Protein AF-W1YM12-F1 (afdb_monomer_lite)

Structure (mmCIF, N/CA/C/O backbone):
data_AF-W1YM12-F1
#
_entry.id   AF-W1YM12-F1
#
loop_
_atom_site.group_PDB
_atom_site.id
_atom_site.type_symbol
_atom_site.label_atom_id
_atom_site.label_alt_id
_atom_site.label_comp_id
_atom_site.label_asym_id
_atom_site.label_entity_id
_atom_site.label_seq_id
_atom_site.pdbx_PDB_ins_code
_atom_site.Cartn_x
_atom_site.Cartn_y
_atom_site.Cartn_z
_atom_site.occupancy
_atom_site.B_iso_or_equiv
_atom_site.auth_seq_id
_atom_site.auth_comp_id
_atom_site.auth_asym_id
_atom_site.auth_atom_id
_atom_site.pdbx_PDB_model_num
ATOM 1 N N . LEU A 1 1 ? -13.977 11.537 -1.295 1.00 74.56 1 LEU A N 1
ATOM 2 C CA . LEU A 1 1 ? -12.997 12.048 -2.281 1.00 74.56 1 LEU A CA 1
ATOM 3 C C . LEU A 1 1 ? -11.871 11.044 -2.538 1.00 74.56 1 LEU A C 1
ATOM 5 O O . LEU A 1 1 ? -11.698 10.670 -3.686 1.00 74.56 1 LEU A O 1
ATOM 9 N N . MET A 1 2 ? -11.178 10.540 -1.504 1.00 84.50 2 MET A N 1
ATOM 10 C CA . MET A 1 2 ? -10.042 9.614 -1.676 1.00 84.50 2 MET A CA 1
ATOM 11 C C . MET A 1 2 ? -10.396 8.313 -2.429 1.00 84.50 2 MET A C 1
ATOM 13 O O . MET A 1 2 ? -9.785 8.039 -3.449 1.00 84.50 2 MET A O 1
ATOM 17 N N . LEU A 1 3 ? -11.447 7.582 -2.023 1.00 84.19 3 LEU A N 1
ATOM 18 C CA . LEU A 1 3 ? -11.872 6.342 -2.704 1.00 84.19 3 LEU A CA 1
ATOM 19 C C . LEU A 1 3 ? -12.195 6.535 -4.194 1.00 84.19 3 LEU A C 1
ATOM 21 O O . LEU A 1 3 ? -11.878 5.681 -5.013 1.00 84.19 3 LEU A O 1
ATOM 25 N N . LEU A 1 4 ? -12.801 7.671 -4.554 1.00 90.88 4 LEU A N 1
ATOM 26 C CA . LEU A 1 4 ? -13.121 7.993 -5.946 1.00 90.88 4 LEU A CA 1
ATOM 27 C C . LEU A 1 4 ? -11.842 8.181 -6.767 1.00 90.88 4 LEU A C 1
ATOM 29 O O . LEU A 1 4 ? -11.755 7.671 -7.880 1.00 90.88 4 LEU A O 1
ATOM 33 N N . LEU A 1 5 ? -10.842 8.863 -6.203 1.00 92.75 5 LEU A N 1
ATOM 34 C CA . LEU A 1 5 ? -9.538 9.049 -6.838 1.00 92.75 5 LEU A CA 1
ATOM 35 C C . LEU A 1 5 ? -8.793 7.717 -6.975 1.00 92.75 5 LEU A C 1
ATOM 37 O O . LEU A 1 5 ? -8.264 7.439 -8.046 1.00 92.75 5 LEU A O 1
ATOM 41 N N . THR A 1 6 ? -8.814 6.868 -5.943 1.00 88.75 6 THR A N 1
ATOM 42 C CA . THR A 1 6 ? -8.200 5.532 -5.984 1.00 88.75 6 THR A CA 1
ATOM 43 C C . THR A 1 6 ? -8.831 4.657 -7.066 1.00 88.75 6 THR A C 1
ATOM 45 O O . THR A 1 6 ? -8.117 4.090 -7.890 1.00 88.75 6 THR A O 1
ATOM 48 N N . LEU A 1 7 ? -10.164 4.583 -7.117 1.00 92.31 7 LEU A N 1
ATOM 49 C CA . LEU A 1 7 ? -10.871 3.806 -8.139 1.00 92.31 7 LEU A CA 1
ATOM 50 C C . LEU A 1 7 ? -10.615 4.358 -9.546 1.00 92.31 7 LEU A C 1
ATOM 52 O O . LEU A 1 7 ? -10.345 3.590 -10.467 1.00 92.31 7 LEU A O 1
ATOM 56 N N . SER A 1 8 ? -10.636 5.683 -9.704 1.00 92.81 8 SER A N 1
ATOM 57 C CA . SER A 1 8 ? -10.311 6.337 -10.978 1.00 92.81 8 SER A CA 1
ATOM 58 C C . SER A 1 8 ? -8.890 6.007 -11.432 1.00 92.81 8 SER A C 1
ATOM 60 O O . SER A 1 8 ? -8.687 5.671 -12.594 1.00 92.81 8 SER A O 1
ATOM 62 N N . TYR A 1 9 ? -7.913 6.046 -10.522 1.00 91.56 9 TYR A N 1
ATOM 63 C CA . TYR A 1 9 ? -6.525 5.708 -10.829 1.00 91.56 9 TYR A CA 1
ATOM 64 C C . TYR A 1 9 ? -6.382 4.259 -11.306 1.00 91.56 9 TYR A C 1
ATOM 66 O O . TYR A 1 9 ? -5.765 4.029 -12.343 1.00 91.56 9 TYR A O 1
ATOM 74 N N . ILE A 1 10 ? -6.996 3.298 -10.605 1.00 91.44 10 ILE A N 1
ATOM 75 C CA . ILE A 1 10 ? -6.944 1.874 -10.978 1.00 91.44 10 ILE A CA 1
ATOM 76 C C . ILE A 1 10 ? -7.519 1.661 -12.383 1.00 91.44 10 ILE A C 1
ATOM 78 O O . ILE A 1 10 ? -6.894 0.999 -13.212 1.00 91.44 10 ILE A O 1
ATOM 82 N N . LEU A 1 11 ? -8.687 2.246 -12.667 1.00 94.56 11 LEU A N 1
ATOM 83 C CA . LEU A 1 11 ? -9.337 2.115 -13.970 1.00 94.56 11 LEU A CA 1
ATOM 84 C C . LEU A 1 11 ? -8.488 2.736 -15.085 1.00 94.56 11 LEU A C 1
ATOM 86 O O . LEU A 1 11 ? -8.218 2.079 -16.088 1.00 94.56 11 LEU A O 1
ATOM 90 N N . LEU A 1 12 ? -8.019 3.971 -14.898 1.00 93.69 12 LEU A N 1
ATOM 91 C CA . LEU A 1 12 ? -7.224 4.680 -15.901 1.00 93.69 12 LEU A CA 1
ATOM 92 C C . LEU A 1 12 ? -5.872 3.995 -16.155 1.00 93.69 12 LEU A C 1
ATOM 94 O O . LEU A 1 12 ? -5.494 3.803 -17.312 1.00 93.69 12 LEU A O 1
ATOM 98 N N . ALA A 1 13 ? -5.171 3.555 -15.108 1.00 89.31 13 ALA A N 1
ATOM 99 C CA . ALA A 1 13 ? -3.912 2.820 -15.236 1.00 89.31 13 ALA A CA 1
ATOM 100 C C . ALA A 1 13 ? -4.109 1.476 -15.959 1.00 89.31 13 ALA A C 1
ATOM 102 O O . ALA A 1 13 ? -3.332 1.135 -16.852 1.00 89.31 13 ALA A O 1
ATOM 103 N N . GLY A 1 14 ? -5.188 0.750 -15.643 1.00 88.38 14 GLY A N 1
ATOM 104 C CA . GLY A 1 14 ? -5.555 -0.479 -16.348 1.00 88.38 14 GLY A CA 1
ATOM 105 C C . GLY A 1 14 ? -5.825 -0.240 -17.835 1.00 88.38 14 GLY A C 1
ATOM 106 O O . GLY A 1 14 ? -5.323 -0.979 -18.681 1.00 88.38 14 GLY A O 1
ATOM 107 N N . THR A 1 15 ? -6.548 0.832 -18.180 1.00 91.38 15 THR A N 1
ATOM 108 C CA . THR A 1 15 ? -6.781 1.186 -19.590 1.00 91.38 15 THR A CA 1
ATOM 109 C C . THR A 1 15 ? -5.499 1.579 -20.321 1.00 91.38 15 THR A C 1
ATOM 111 O O . THR A 1 15 ? -5.336 1.216 -21.482 1.00 91.38 15 THR A O 1
ATOM 114 N N . ALA A 1 16 ? -4.564 2.259 -19.651 1.00 89.75 16 ALA A N 1
ATOM 115 C CA . ALA A 1 16 ? -3.275 2.626 -20.233 1.00 89.75 16 ALA A CA 1
ATOM 116 C C . ALA A 1 16 ? -2.416 1.387 -20.53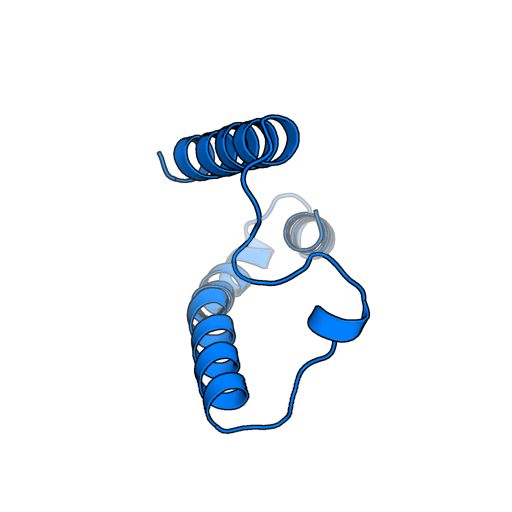6 1.00 89.75 16 ALA A C 1
ATOM 118 O O . ALA A 1 16 ? -1.804 1.312 -21.602 1.00 89.75 16 ALA A O 1
ATOM 119 N N . LEU A 1 17 ? -2.433 0.392 -19.643 1.00 87.44 17 LEU A N 1
ATOM 120 C CA . LEU A 1 17 ? -1.735 -0.879 -19.837 1.00 87.44 17 LEU A CA 1
ATOM 121 C C . LEU A 1 17 ? -2.288 -1.654 -21.045 1.00 87.44 17 LEU A C 1
ATOM 123 O O . LEU A 1 17 ? -1.519 -2.102 -21.892 1.00 87.44 17 LEU A O 1
ATOM 127 N N . VAL A 1 18 ? -3.618 -1.761 -21.167 1.00 89.06 18 VAL A N 1
ATOM 128 C CA . VAL A 1 18 ? -4.271 -2.385 -22.339 1.00 89.06 18 VAL A CA 1
ATOM 129 C C . VAL A 1 18 ? -4.019 -1.576 -23.618 1.00 89.06 18 VAL A C 1
ATOM 131 O O . VAL A 1 18 ? -3.875 -2.150 -24.694 1.00 89.06 18 VAL A O 1
ATOM 134 N N . GLY A 1 19 ? -3.906 -0.251 -23.502 1.00 89.12 19 GLY A N 1
ATOM 135 C CA . GLY A 1 19 ? -3.550 0.665 -24.588 1.00 89.1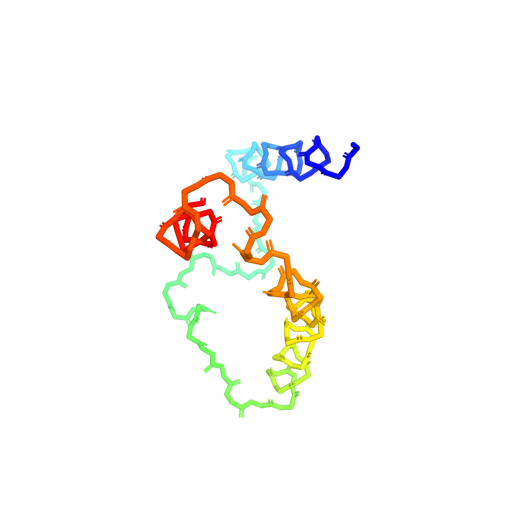2 19 GLY A CA 1
ATOM 136 C C . GLY A 1 19 ? -2.083 0.604 -25.036 1.00 89.12 19 GLY A C 1
ATOM 137 O O . GLY A 1 19 ? -1.695 1.378 -25.909 1.00 89.12 19 GLY A O 1
ATOM 138 N N . GLY A 1 20 ? -1.269 -0.290 -24.466 1.00 85.62 20 GLY A N 1
ATOM 139 C CA . GLY A 1 20 ? 0.112 -0.537 -24.887 1.00 85.62 20 GLY A CA 1
ATOM 140 C C . GLY A 1 20 ? 1.175 0.274 -24.143 1.00 85.62 20 GLY A C 1
ATOM 141 O O . GLY A 1 20 ? 2.362 0.122 -24.444 1.00 85.62 20 GLY A O 1
ATOM 142 N N . VAL A 1 21 ? 0.796 1.096 -23.156 1.00 87.62 21 VAL A N 1
ATOM 143 C CA . VAL A 1 21 ? 1.769 1.802 -22.308 1.00 87.62 21 VAL A CA 1
ATOM 144 C C . VAL A 1 21 ? 2.555 0.775 -21.501 1.00 87.62 21 VAL A C 1
ATOM 146 O O . VAL A 1 21 ? 1.982 -0.017 -20.754 1.00 87.62 21 VAL A O 1
ATOM 149 N N . GLN A 1 22 ? 3.878 0.791 -21.662 1.00 86.19 22 GLN A N 1
ATOM 150 C CA . GLN A 1 22 ? 4.764 -0.104 -20.930 1.00 86.19 22 GLN A CA 1
ATOM 151 C C . GLN A 1 22 ? 5.003 0.436 -19.512 1.00 86.19 22 GLN A C 1
ATOM 153 O O . GLN A 1 22 ? 5.369 1.605 -19.362 1.00 86.19 22 GLN A O 1
ATOM 158 N N . PRO A 1 23 ? 4.802 -0.389 -18.472 1.00 83.19 23 PRO A N 1
ATOM 159 C CA . PRO A 1 23 ? 5.182 -0.047 -17.109 1.00 83.19 23 PRO A CA 1
ATOM 160 C C . PRO A 1 23 ? 6.683 0.242 -17.000 1.00 83.19 23 PRO A C 1
ATOM 162 O O . PRO A 1 23 ? 7.485 -0.370 -17.703 1.00 83.19 23 PRO A O 1
ATOM 165 N N . ALA A 1 24 ? 7.061 1.146 -16.092 1.00 84.19 24 ALA A N 1
ATOM 166 C CA . ALA A 1 24 ? 8.470 1.404 -15.789 1.00 84.19 24 ALA A CA 1
ATOM 167 C C . ALA A 1 24 ? 9.176 0.143 -15.256 1.00 84.19 24 ALA A C 1
ATOM 169 O O . ALA A 1 24 ? 10.326 -0.106 -15.606 1.00 84.19 24 ALA A O 1
ATOM 170 N N . ASP A 1 25 ? 8.451 -0.670 -14.481 1.00 82.44 25 ASP A N 1
ATOM 171 C CA . ASP A 1 25 ? 8.898 -1.963 -13.972 1.00 82.44 25 ASP A CA 1
ATOM 172 C C . ASP A 1 25 ? 8.071 -3.099 -14.595 1.00 82.44 25 ASP A C 1
ATOM 174 O O . ASP A 1 25 ? 6.836 -3.059 -14.535 1.00 82.44 25 ASP A O 1
ATOM 178 N N . PRO A 1 26 ? 8.705 -4.131 -15.185 1.00 84.31 26 PRO A N 1
ATOM 179 C CA . PRO A 1 26 ? 7.993 -5.257 -15.781 1.00 84.31 26 PRO A CA 1
ATOM 180 C C . PRO A 1 26 ? 7.044 -5.941 -14.788 1.00 84.31 26 PRO A C 1
ATOM 182 O O . PRO A 1 26 ? 7.444 -6.293 -13.681 1.00 84.31 26 PRO A O 1
ATOM 185 N N . ILE A 1 27 ? 5.804 -6.223 -15.202 1.00 82.94 27 ILE A N 1
ATOM 186 C CA . ILE A 1 27 ? 4.830 -6.974 -14.389 1.00 82.94 27 ILE A CA 1
ATOM 187 C C . ILE A 1 27 ? 5.165 -8.469 -14.482 1.00 82.94 27 ILE A C 1
ATOM 189 O O . ILE A 1 27 ? 4.511 -9.244 -15.178 1.00 82.94 27 ILE A O 1
ATOM 193 N N . THR A 1 28 ? 6.251 -8.864 -13.828 1.00 88.69 28 THR A N 1
ATOM 194 C CA . THR A 1 28 ? 6.761 -10.239 -13.794 1.00 88.69 28 THR A CA 1
ATOM 195 C C . THR A 1 28 ? 7.047 -10.646 -12.358 1.00 88.69 28 THR A C 1
ATOM 197 O O . THR A 1 28 ? 7.295 -9.794 -11.506 1.00 88.69 28 THR A O 1
ATOM 200 N N . VAL A 1 29 ? 7.028 -11.952 -12.086 1.00 85.56 29 VAL A N 1
ATOM 201 C CA . VAL A 1 29 ? 7.317 -12.471 -10.742 1.00 85.56 29 VAL A CA 1
ATOM 202 C C . VAL A 1 29 ? 8.725 -12.073 -10.303 1.00 85.56 29 VAL A C 1
ATOM 204 O O . VAL A 1 29 ? 8.885 -11.624 -9.177 1.00 85.56 29 VAL A O 1
ATOM 207 N N . ASP A 1 30 ? 9.715 -12.139 -11.198 1.00 86.81 30 ASP A N 1
ATOM 208 C CA . ASP A 1 30 ? 11.099 -11.765 -10.886 1.00 86.81 30 ASP A CA 1
ATOM 209 C C . ASP A 1 30 ? 11.238 -10.299 -10.455 1.00 86.81 30 ASP A C 1
ATOM 211 O O . ASP A 1 30 ? 11.943 -10.006 -9.493 1.00 86.81 30 ASP A O 1
ATOM 215 N N . ALA A 1 31 ? 10.522 -9.380 -11.109 1.00 84.56 31 ALA A N 1
ATOM 216 C CA . ALA A 1 31 ? 10.517 -7.963 -10.735 1.00 84.56 31 ALA A CA 1
ATOM 217 C C . ALA A 1 31 ? 9.753 -7.682 -9.425 1.00 84.56 31 ALA A C 1
ATOM 219 O O . ALA A 1 31 ? 9.995 -6.668 -8.774 1.00 84.56 31 ALA A O 1
ATOM 220 N N . MET A 1 32 ? 8.842 -8.574 -9.020 1.00 86.31 32 MET A N 1
ATOM 221 C CA . MET A 1 32 ? 8.132 -8.488 -7.738 1.00 86.31 32 MET A CA 1
ATOM 222 C C . MET A 1 32 ? 8.956 -9.025 -6.561 1.00 86.31 32 MET A C 1
ATOM 224 O O . MET A 1 32 ? 8.600 -8.773 -5.407 1.00 86.31 32 MET A O 1
ATOM 228 N N . ILE A 1 33 ? 10.043 -9.761 -6.820 1.00 89.56 33 ILE A N 1
ATOM 229 C CA . ILE A 1 33 ? 10.930 -10.251 -5.765 1.00 89.56 33 ILE A CA 1
ATOM 230 C C . ILE A 1 33 ? 11.708 -9.057 -5.191 1.00 89.56 33 ILE A C 1
ATOM 232 O O . ILE A 1 33 ? 12.432 -8.376 -5.921 1.00 89.56 33 ILE A O 1
ATOM 236 N N . PRO A 1 34 ? 11.607 -8.789 -3.878 1.00 85.31 34 PRO A N 1
ATOM 237 C CA . PRO A 1 34 ? 12.285 -7.652 -3.281 1.00 85.31 34 PRO A CA 1
ATOM 238 C C . PRO A 1 34 ? 13.805 -7.842 -3.300 1.00 85.31 34 PRO A C 1
ATOM 240 O O . PRO A 1 34 ? 14.332 -8.871 -2.875 1.00 85.31 34 PRO A O 1
ATOM 243 N N . ASN A 1 35 ? 14.526 -6.804 -3.724 1.00 89.62 35 ASN A N 1
ATOM 244 C CA . ASN A 1 35 ? 15.975 -6.732 -3.579 1.00 89.62 35 ASN A CA 1
ATOM 245 C C . ASN A 1 35 ? 16.335 -6.034 -2.261 1.00 89.62 35 ASN A C 1
ATOM 247 O O . ASN A 1 35 ? 15.951 -4.888 -2.041 1.00 89.62 35 ASN A O 1
ATOM 251 N N . PHE A 1 36 ? 17.091 -6.705 -1.391 1.00 91.12 36 PHE A N 1
ATOM 252 C CA . PHE A 1 36 ? 17.458 -6.177 -0.074 1.00 91.12 36 PHE A CA 1
ATOM 253 C C . PHE A 1 36 ? 18.553 -5.101 -0.181 1.00 91.12 36 PHE A C 1
ATOM 255 O O . PHE A 1 36 ? 19.742 -5.360 -0.008 1.00 91.12 36 PHE A O 1
ATOM 262 N N . ASN A 1 37 ? 18.138 -3.874 -0.485 1.00 93.56 37 ASN A N 1
ATOM 263 C CA . ASN A 1 37 ? 19.004 -2.705 -0.602 1.00 93.56 37 ASN A CA 1
ATOM 264 C C . ASN A 1 37 ? 18.440 -1.504 0.182 1.00 93.56 37 ASN A C 1
ATOM 266 O O . ASN A 1 37 ? 17.365 -1.564 0.779 1.00 93.56 37 ASN A O 1
ATOM 270 N N . TRP A 1 38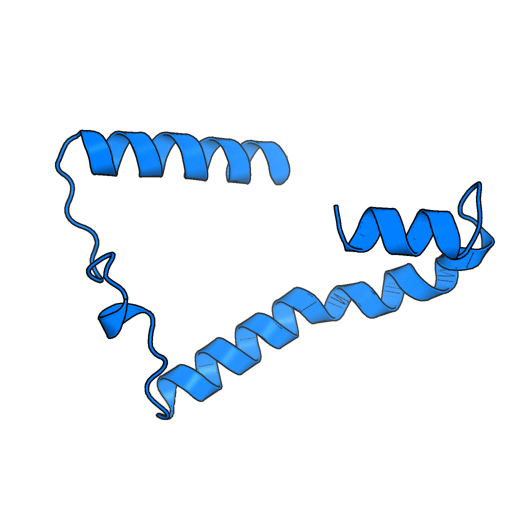 ? 19.165 -0.386 0.180 1.00 92.88 38 TRP A N 1
ATOM 271 C CA . TRP A 1 38 ? 18.744 0.822 0.896 1.00 92.88 38 TRP A CA 1
ATOM 272 C C . TRP A 1 38 ? 17.424 1.418 0.391 1.00 92.88 38 TRP A C 1
ATOM 274 O O . TRP A 1 38 ? 16.646 1.925 1.198 1.00 92.88 38 TRP A O 1
ATOM 284 N N . ALA A 1 39 ? 17.137 1.323 -0.911 1.00 90.56 39 ALA A N 1
ATOM 285 C CA . ALA A 1 39 ? 15.869 1.787 -1.469 1.00 90.56 39 ALA A CA 1
ATOM 286 C C . ALA A 1 39 ? 14.698 0.926 -0.970 1.00 90.56 39 ALA A C 1
ATOM 288 O O . ALA A 1 39 ? 13.669 1.466 -0.572 1.00 90.56 39 ALA A O 1
ATOM 289 N N . PHE A 1 40 ? 14.882 -0.394 -0.891 1.00 91.44 40 PHE A N 1
ATOM 290 C CA . PHE A 1 40 ? 13.899 -1.312 -0.319 1.00 91.44 40 PHE A CA 1
ATOM 291 C C . PHE A 1 40 ? 13.579 -0.977 1.142 1.00 91.44 40 PHE A C 1
ATOM 293 O O . PHE A 1 40 ? 12.406 -0.898 1.510 1.00 91.44 40 PHE A O 1
ATOM 300 N N . LEU A 1 41 ? 14.594 -0.712 1.969 1.00 93.94 41 LEU A N 1
ATOM 301 C CA . LEU A 1 41 ? 14.387 -0.310 3.367 1.00 93.94 41 LEU A CA 1
ATOM 302 C C . LEU A 1 41 ? 13.656 1.041 3.478 1.00 93.94 41 LEU A C 1
ATOM 304 O O . LEU A 1 41 ? 12.775 1.206 4.328 1.00 93.94 41 LEU A O 1
ATOM 308 N N . GLY A 1 42 ? 13.970 1.990 2.591 1.00 93.56 42 GLY A N 1
ATOM 309 C CA . GLY A 1 42 ? 13.281 3.280 2.507 1.00 93.56 42 GLY A CA 1
ATOM 310 C C . GLY A 1 42 ? 11.798 3.133 2.157 1.00 93.56 42 GLY A C 1
ATOM 311 O O . GLY A 1 42 ? 10.939 3.634 2.883 1.00 93.56 42 GLY A O 1
ATOM 312 N N . VAL A 1 43 ? 11.486 2.378 1.099 1.00 91.25 43 VAL A N 1
ATOM 313 C CA . VAL A 1 43 ? 10.100 2.107 0.678 1.00 91.25 43 VAL A CA 1
ATOM 314 C C . VAL A 1 43 ? 9.338 1.337 1.758 1.00 91.25 43 VAL A C 1
ATOM 316 O O . VAL A 1 43 ? 8.197 1.672 2.066 1.00 91.25 43 VAL A O 1
ATOM 319 N N . THR A 1 44 ? 9.981 0.364 2.405 1.00 91.50 44 THR A N 1
ATOM 320 C CA . THR A 1 44 ? 9.395 -0.385 3.527 1.00 91.50 44 THR A CA 1
ATOM 321 C C . THR A 1 44 ? 9.000 0.544 4.680 1.00 91.50 44 THR A C 1
ATOM 323 O O . THR A 1 44 ? 7.904 0.431 5.226 1.00 91.50 44 THR A O 1
ATOM 326 N N . THR A 1 45 ? 9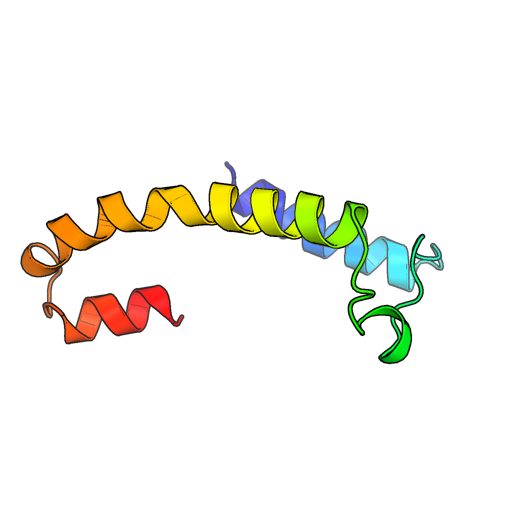.849 1.519 5.013 1.00 92.88 45 THR A N 1
ATOM 327 C CA . THR A 1 45 ? 9.553 2.523 6.050 1.00 92.88 45 THR A CA 1
ATOM 328 C C . THR A 1 45 ? 8.328 3.367 5.689 1.00 92.88 45 THR A C 1
ATOM 330 O O . THR A 1 45 ? 7.476 3.616 6.542 1.00 92.88 45 THR A O 1
ATOM 333 N N . TRP A 1 46 ? 8.194 3.775 4.423 1.00 89.56 46 TRP A N 1
ATOM 334 C CA . TRP A 1 46 ? 7.020 4.518 3.951 1.00 89.56 46 TRP A CA 1
ATOM 335 C C . TRP A 1 46 ? 5.733 3.692 4.007 1.00 89.56 46 TRP A C 1
ATOM 337 O O . TRP A 1 46 ? 4.692 4.223 4.392 1.00 89.56 46 TRP A O 1
ATOM 347 N N . ILE A 1 47 ? 5.796 2.396 3.688 1.00 89.38 47 ILE A N 1
ATOM 348 C CA . ILE A 1 47 ? 4.648 1.487 3.823 1.00 89.38 47 ILE A CA 1
ATOM 349 C C . ILE A 1 47 ? 4.210 1.393 5.291 1.00 89.38 47 ILE A C 1
ATOM 351 O O . ILE A 1 47 ? 3.019 1.514 5.584 1.00 89.38 47 ILE A O 1
ATOM 355 N N . PHE A 1 48 ? 5.151 1.247 6.228 1.00 88.12 48 PHE A N 1
ATOM 356 C CA . PHE A 1 48 ? 4.825 1.234 7.657 1.00 88.12 48 PHE A CA 1
ATOM 357 C C . PHE A 1 48 ? 4.237 2.561 8.139 1.00 88.12 48 PHE A C 1
ATOM 359 O O . PHE A 1 48 ? 3.269 2.554 8.897 1.00 88.12 48 PHE A O 1
ATOM 366 N N . MET A 1 49 ? 4.757 3.694 7.661 1.00 89.88 49 MET A N 1
ATOM 367 C CA . MET A 1 49 ? 4.180 5.007 7.956 1.00 89.88 49 MET A CA 1
ATOM 368 C C . MET A 1 49 ? 2.732 5.111 7.455 1.00 89.88 49 MET A C 1
ATOM 370 O O . MET A 1 49 ? 1.871 5.591 8.188 1.00 89.88 49 MET A O 1
ATOM 374 N N . ALA A 1 50 ? 2.444 4.631 6.241 1.00 85.12 50 ALA A N 1
ATOM 375 C CA . ALA A 1 50 ? 1.089 4.634 5.690 1.00 85.12 50 ALA A CA 1
ATOM 376 C C . ALA A 1 50 ? 0.119 3.768 6.518 1.00 85.12 50 ALA A C 1
ATOM 378 O O . ALA A 1 50 ? -1.040 4.140 6.700 1.00 85.12 50 ALA A O 1
ATOM 379 N N . ALA A 1 51 ? 0.595 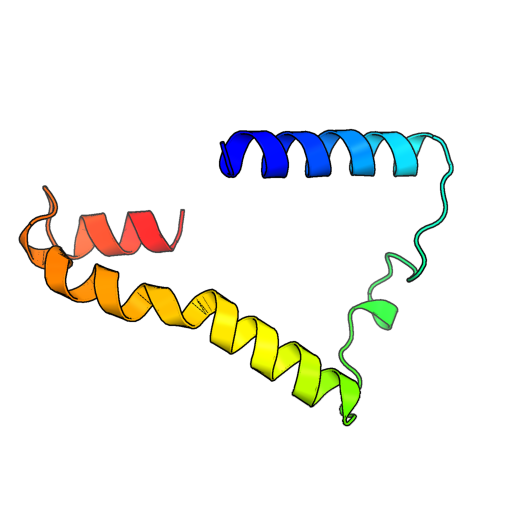2.648 7.070 1.00 85.56 51 ALA A N 1
ATOM 380 C CA . ALA A 1 51 ? -0.174 1.810 7.991 1.00 85.56 51 ALA A CA 1
ATOM 381 C C . ALA A 1 51 ? -0.296 2.406 9.412 1.00 85.56 51 ALA A C 1
ATOM 383 O O . ALA A 1 51 ? -1.175 1.998 10.175 1.00 85.56 51 ALA A O 1
ATOM 384 N N . GLY A 1 52 ? 0.533 3.396 9.760 1.00 81.38 52 GLY A N 1
ATOM 385 C CA . GLY A 1 52 ? 0.658 3.992 11.096 1.00 81.38 52 GLY A CA 1
ATOM 386 C C . GLY A 1 52 ? -0.576 4.723 11.642 1.00 81.38 52 GLY A C 1
ATOM 387 O O . GLY A 1 52 ? -0.526 5.250 12.743 1.00 81.38 52 GLY A O 1
ATOM 388 N N . GLY A 1 53 ? -1.699 4.756 10.922 1.00 74.88 53 GLY A N 1
ATOM 389 C CA . GLY A 1 53 ? -2.976 5.277 11.429 1.00 74.88 53 GLY A CA 1
ATOM 390 C C . GLY A 1 53 ? -3.896 4.214 12.041 1.00 74.88 53 GLY A C 1
ATOM 391 O O . GLY A 1 53 ? -4.848 4.559 12.743 1.00 74.88 53 GLY A O 1
ATOM 392 N N . ALA A 1 54 ? -3.638 2.925 11.790 1.00 80.19 54 ALA A N 1
ATOM 393 C CA . ALA A 1 54 ? -4.544 1.837 12.171 1.00 80.19 54 ALA A CA 1
ATOM 394 C C . ALA A 1 54 ? -4.667 1.647 13.696 1.00 80.19 54 ALA A C 1
ATOM 396 O O . ALA A 1 54 ? -5.717 1.228 14.186 1.00 80.19 54 ALA A O 1
ATOM 397 N N . GLU A 1 55 ? -3.634 2.014 14.459 1.00 80.31 55 GLU A N 1
ATOM 398 C CA . GLU A 1 55 ? -3.636 1.956 15.928 1.00 80.31 55 GLU A CA 1
ATOM 399 C C . GLU A 1 55 ? -4.756 2.798 16.557 1.00 80.31 55 GLU A C 1
ATOM 401 O O . GLU A 1 55 ? -5.379 2.385 17.536 1.00 80.31 55 GLU A O 1
ATOM 406 N N . SER A 1 56 ? -5.088 3.934 15.938 1.00 80.06 56 SER A N 1
ATOM 407 C CA . SER A 1 56 ? -6.137 4.840 16.412 1.00 80.06 56 SER A CA 1
ATOM 408 C C . SER A 1 56 ? -7.549 4.272 16.248 1.00 80.06 56 SER A C 1
ATOM 410 O O . SER A 1 56 ? -8.487 4.764 16.867 1.00 80.06 56 SER A O 1
ATOM 412 N N . VAL A 1 57 ? -7.717 3.223 15.437 1.00 75.06 57 VAL A N 1
ATOM 413 C CA . VAL A 1 57 ? -9.018 2.596 15.163 1.00 75.06 57 VAL A CA 1
ATOM 414 C C . VAL A 1 57 ? -9.307 1.468 16.163 1.00 75.06 57 VAL A C 1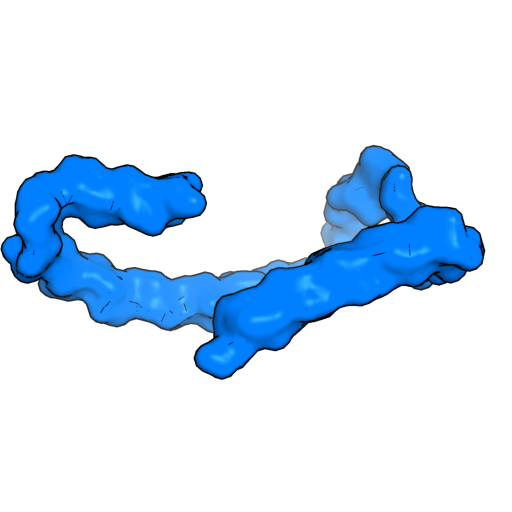
ATOM 416 O O . VAL A 1 57 ? -10.466 1.178 16.456 1.00 75.06 57 VAL A O 1
ATOM 419 N N . ALA A 1 58 ? -8.265 0.863 16.746 1.00 76.38 58 ALA A N 1
ATOM 420 C CA . ALA A 1 58 ? -8.390 -0.258 17.680 1.00 76.38 58 ALA A CA 1
ATOM 421 C C . ALA A 1 58 ? -9.107 0.113 18.990 1.00 76.38 58 ALA A C 1
ATOM 423 O O . ALA A 1 58 ? -9.797 -0.726 19.570 1.00 76.38 58 ALA A O 1
ATOM 424 N N . VAL A 1 59 ? -9.007 1.371 19.438 1.00 82.19 59 VAL A N 1
ATOM 425 C CA . VAL A 1 59 ? -9.689 1.845 20.658 1.00 82.19 59 VAL A CA 1
ATOM 426 C C . VAL A 1 59 ? -11.217 1.824 20.531 1.00 82.19 59 VAL A C 1
ATOM 428 O O . VAL A 1 59 ? -11.907 1.688 21.537 1.00 82.19 59 VAL A O 1
ATOM 431 N N . TYR A 1 60 ? -11.745 1.870 19.304 1.00 79.94 60 TYR A N 1
ATOM 432 C CA . TYR A 1 60 ? -13.183 1.866 19.024 1.00 79.94 60 TYR A CA 1
ATOM 433 C C . TYR A 1 60 ? -13.765 0.458 18.835 1.00 79.94 60 TYR A C 1
ATOM 435 O O . TYR A 1 60 ? -14.938 0.322 18.498 1.00 79.94 60 TYR A O 1
ATOM 443 N N . VAL A 1 61 ? -12.989 -0.613 19.054 1.00 80.62 61 VAL A N 1
ATOM 444 C CA . VAL A 1 61 ? -13.449 -2.002 18.838 1.00 80.62 61 VAL A CA 1
ATOM 445 C C . VAL A 1 61 ? -14.711 -2.347 19.638 1.00 80.62 61 VAL A C 1
ATOM 447 O O . VAL A 1 61 ? -15.553 -3.120 19.175 1.00 80.62 61 VAL A O 1
ATOM 450 N N . ASN A 1 62 ? -14.856 -1.749 20.822 1.00 79.38 62 ASN A N 1
ATOM 451 C CA . ASN A 1 62 ? -16.000 -1.953 21.709 1.00 79.38 62 ASN A CA 1
ATOM 452 C C . ASN A 1 62 ? -17.243 -1.166 21.267 1.00 79.38 62 ASN A C 1
ATOM 454 O O . ASN A 1 62 ? -18.356 -1.554 21.617 1.00 79.38 62 ASN A O 1
ATOM 458 N N . ASP A 1 63 ? -17.068 -0.125 20.452 1.00 83.31 63 ASP A N 1
ATOM 459 C CA . ASP A 1 63 ? -18.158 0.705 19.930 1.00 83.31 63 ASP A CA 1
ATOM 460 C C . ASP A 1 63 ? -18.755 0.123 18.635 1.00 83.31 63 ASP A C 1
ATOM 462 O O . ASP A 1 63 ? -19.811 0.550 18.158 1.00 83.31 63 ASP A O 1
ATOM 466 N N . VAL A 1 64 ? -18.111 -0.900 18.059 1.00 80.31 64 VAL A N 1
ATOM 467 C CA . VAL A 1 64 ? -18.587 -1.588 16.857 1.00 80.31 64 VAL A CA 1
ATOM 468 C C . VAL A 1 64 ? -19.729 -2.543 17.203 1.00 80.31 64 VAL A C 1
ATOM 470 O O . VAL A 1 64 ? -19.593 -3.460 18.016 1.00 80.31 64 VAL A O 1
ATOM 473 N N . LYS A 1 65 ? -20.862 -2.413 16.500 1.00 77.31 65 LYS A N 1
ATOM 474 C CA . LYS A 1 65 ? -21.945 -3.408 16.559 1.00 77.31 65 LYS A CA 1
ATOM 475 C C . LYS A 1 65 ? -21.417 -4.779 16.114 1.00 77.31 65 LYS A C 1
ATOM 477 O O . LYS A 1 65 ? -21.033 -4.969 14.960 1.00 77.31 65 LYS A O 1
ATOM 482 N N . GLY A 1 66 ? -21.408 -5.736 17.042 1.00 80.31 66 GLY A N 1
ATOM 483 C CA . GLY A 1 66 ? -20.834 -7.073 16.845 1.00 80.31 66 GLY A CA 1
ATOM 484 C C . GLY A 1 66 ? -19.410 -7.252 17.393 1.00 80.31 66 GLY A C 1
ATOM 485 O O . GLY A 1 66 ? -18.830 -8.324 17.202 1.00 80.31 66 GLY A O 1
ATOM 486 N N . GLY A 1 67 ? -18.867 -6.238 18.077 1.00 82.19 67 GLY A N 1
ATOM 487 C CA . GLY A 1 67 ? -17.618 -6.291 18.837 1.00 82.19 67 GLY A CA 1
ATOM 488 C C . GLY A 1 67 ? -16.400 -6.716 18.014 1.00 82.19 67 GLY A C 1
ATOM 489 O O . GLY A 1 67 ? -16.321 -6.494 16.802 1.00 82.19 67 GLY A O 1
ATOM 490 N N . SER A 1 68 ? -15.463 -7.399 18.674 1.00 80.38 68 SER A N 1
ATOM 491 C CA . SER A 1 68 ? -14.180 -7.831 18.098 1.00 80.38 68 SER A CA 1
ATOM 492 C C . SER A 1 68 ? -14.321 -8.685 16.834 1.00 80.38 68 SER A C 1
ATOM 494 O O . SER A 1 68 ? -13.542 -8.536 15.896 1.00 80.38 68 SER A O 1
ATOM 496 N N . LYS A 1 69 ? -15.344 -9.544 16.752 1.00 82.69 69 LYS A N 1
ATOM 497 C CA . LYS A 1 69 ? -15.564 -10.409 15.581 1.00 82.69 69 LYS A CA 1
ATOM 498 C C . LYS A 1 69 ? -15.967 -9.617 14.335 1.00 82.69 69 LYS A C 1
ATOM 500 O O . LYS A 1 69 ? -15.604 -10.007 13.228 1.00 82.69 69 LYS A O 1
ATOM 505 N N . SER A 1 70 ? -16.734 -8.541 14.505 1.00 83.31 70 SER A N 1
ATOM 506 C CA . SER A 1 70 ? -17.123 -7.648 13.407 1.00 83.31 70 SER A CA 1
ATOM 507 C C . SER A 1 70 ? -15.942 -6.780 12.974 1.00 83.31 70 SER A C 1
ATOM 509 O O . SER A 1 70 ? -15.646 -6.677 11.788 1.00 83.31 70 SER A O 1
ATOM 511 N N . PHE A 1 71 ? -15.190 -6.261 13.945 1.00 81.75 71 PHE A N 1
ATOM 512 C CA . PHE A 1 71 ? -13.989 -5.466 13.707 1.00 81.75 71 PHE A CA 1
ATOM 513 C C . PHE A 1 71 ? -12.920 -6.213 12.894 1.00 81.75 71 PHE A C 1
ATOM 515 O O . PHE A 1 71 ? -12.440 -5.695 11.891 1.00 81.75 71 PHE A O 1
ATOM 522 N N . VAL A 1 72 ? -12.606 -7.464 13.256 1.00 83.88 72 VAL A N 1
ATOM 523 C CA . VAL A 1 72 ? -11.630 -8.284 12.510 1.00 83.88 72 VAL A CA 1
ATOM 524 C C . VAL A 1 72 ? -12.065 -8.494 11.058 1.00 83.88 72 VAL A C 1
ATOM 526 O O . VAL A 1 72 ? -11.233 -8.445 10.157 1.00 83.88 72 VAL A O 1
ATOM 529 N N . LYS A 1 73 ? -13.366 -8.680 10.803 1.00 84.12 73 LYS A N 1
ATOM 530 C CA . LYS A 1 73 ? -13.873 -8.821 9.432 1.00 84.12 73 LYS A CA 1
ATOM 531 C C . LYS A 1 73 ? -13.658 -7.559 8.604 1.00 84.12 73 LYS A C 1
ATOM 533 O O . LYS A 1 73 ? -13.319 -7.685 7.440 1.00 84.12 73 LYS A O 1
ATOM 538 N N . VAL A 1 74 ? -13.840 -6.381 9.199 1.00 81.62 74 VAL A N 1
ATOM 539 C CA . VAL A 1 74 ? -13.665 -5.088 8.515 1.00 81.62 74 VAL A CA 1
ATOM 540 C C . VAL A 1 74 ? -12.196 -4.784 8.209 1.00 81.62 74 VAL A C 1
ATOM 542 O O . VAL A 1 74 ? -11.925 -4.078 7.255 1.00 81.62 74 VAL A O 1
ATOM 545 N N . ILE A 1 75 ? -11.242 -5.303 8.987 1.00 82.00 75 ILE A N 1
ATOM 546 C CA . ILE A 1 75 ? -9.809 -5.129 8.685 1.00 82.00 75 ILE A CA 1
ATOM 547 C C . ILE A 1 75 ? -9.346 -6.040 7.540 1.00 82.00 75 ILE A C 1
ATOM 549 O O . ILE A 1 75 ? -8.435 -5.682 6.801 1.00 82.00 75 ILE A O 1
ATOM 553 N N . ILE A 1 76 ? -9.934 -7.233 7.422 1.00 81.12 76 ILE A N 1
ATOM 554 C CA . ILE A 1 76 ? -9.534 -8.230 6.419 1.00 81.12 76 ILE A CA 1
ATOM 555 C C . ILE A 1 76 ? -10.201 -7.978 5.057 1.00 81.12 76 ILE A C 1
ATOM 557 O O . ILE A 1 76 ? -9.598 -8.291 4.032 1.00 81.12 76 ILE A O 1
ATOM 561 N N . LEU A 1 77 ? -11.445 -7.485 5.054 1.00 67.94 77 LEU A N 1
ATOM 562 C CA . LEU A 1 77 ? -12.242 -7.196 3.854 1.00 67.94 77 LEU A CA 1
ATOM 563 C C . LEU A 1 77 ? -11.960 -5.797 3.305 1.00 67.94 77 LEU A C 1
ATOM 565 O O . LEU A 1 77 ? -11.857 -5.691 2.064 1.00 67.94 77 LEU A O 1
#

Sequence (77 aa):
LMLLLTLSYILLAGTALVGGVQPADPITVDAMIPNFNWAFLGVTTWIFMAAGGAESVAVYVNDVKGGSKSFVKVIIL

Organism: NCBI:txid408170

Foldseek 3Di:
DVVVVVVVCVVVVVVVVVVVDADPFDPDPVSVDDDPDPVSVVVVVVVVVVVVCVVVVVVCQCVDDVHPVVVVVVVVD

Radius of gyration: 17.98 Å; chains: 1; bounding box: 41×24×47 Å

Secondary structure (DSSP, 8-state):
-HHHHHHHHHHHHHHHHHTTPPPSS--SHHHHSPP-SHHHHHHHHHHHHHHTTTHHHHTTTTTSTTHHHHHHHHHH-

pLDDT: mean 85.74, std 5.47, range [67.94, 94.56]